Protein AF-A0A3B9W1K4-F1 (afdb_monomer_lite)

Structure (mmCIF, N/CA/C/O backbone):
data_AF-A0A3B9W1K4-F1
#
_entry.id   AF-A0A3B9W1K4-F1
#
loop_
_atom_site.group_PDB
_atom_site.id
_atom_site.type_symbol
_atom_site.label_atom_id
_atom_site.label_alt_id
_atom_site.label_comp_id
_atom_site.label_asym_id
_atom_site.label_entity_id
_atom_site.label_seq_id
_atom_site.pdbx_PDB_ins_code
_atom_site.Cartn_x
_atom_site.Cartn_y
_atom_site.Cartn_z
_atom_site.occupancy
_atom_site.B_iso_or_equiv
_atom_site.auth_seq_id
_atom_site.auth_comp_id
_atom_site.auth_asym_id
_atom_site.auth_atom_id
_atom_site.pdbx_PDB_model_num
ATOM 1 N N . LEU A 1 1 ? 10.627 1.659 -3.862 1.00 86.62 1 LEU A N 1
ATOM 2 C CA . LEU A 1 1 ? 9.782 2.865 -3.718 1.00 86.62 1 LEU A CA 1
ATOM 3 C C . LEU A 1 1 ? 8.403 2.589 -4.309 1.00 86.62 1 LEU A C 1
ATOM 5 O O . LEU A 1 1 ? 7.464 2.434 -3.546 1.00 86.62 1 LEU A O 1
ATOM 9 N N . PHE A 1 2 ? 8.318 2.343 -5.612 1.00 93.94 2 PHE A N 1
ATOM 10 C CA . PHE A 1 2 ? 7.038 2.246 -6.318 1.00 93.94 2 PHE A CA 1
ATOM 11 C C . PHE A 1 2 ? 6.159 1.006 -6.054 1.00 93.94 2 PHE A C 1
ATOM 13 O O . PHE A 1 2 ? 5.064 0.916 -6.584 1.00 93.94 2 PHE A O 1
ATOM 20 N N . THR A 1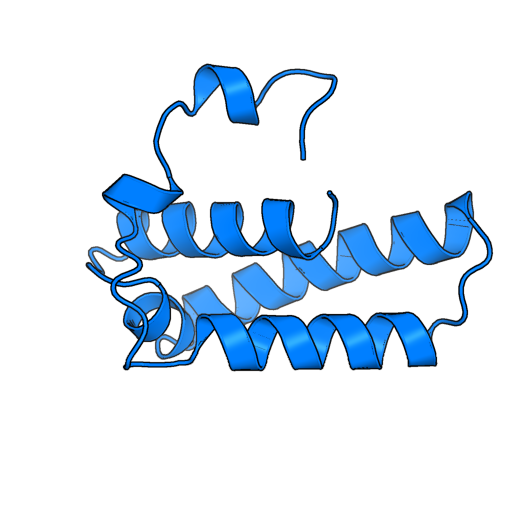 3 ? 6.591 0.068 -5.203 1.00 94.94 3 THR A N 1
ATOM 21 C CA . THR A 1 3 ? 5.759 -1.073 -4.768 1.00 94.94 3 THR A CA 1
ATOM 22 C C . THR A 1 3 ? 5.358 -0.911 -3.305 1.00 94.94 3 THR A C 1
ATOM 24 O O . THR A 1 3 ? 4.263 -0.461 -3.002 1.00 94.94 3 THR A O 1
ATOM 27 N N . VAL A 1 4 ? 6.271 -1.191 -2.364 1.00 96.62 4 VAL A N 1
ATOM 28 C CA . VAL A 1 4 ? 5.967 -1.134 -0.923 1.00 96.62 4 VAL A CA 1
ATOM 29 C C . VAL A 1 4 ? 5.499 0.251 -0.496 1.00 96.62 4 VAL A C 1
ATOM 31 O O . VAL A 1 4 ? 4.501 0.375 0.197 1.00 96.62 4 VAL A O 1
ATOM 34 N N . ASN A 1 5 ? 6.222 1.304 -0.873 1.00 96.50 5 ASN A N 1
ATOM 35 C CA . ASN A 1 5 ? 5.922 2.633 -0.363 1.00 96.50 5 ASN A CA 1
ATOM 36 C C . ASN A 1 5 ? 4.639 3.189 -0.982 1.00 96.50 5 ASN A C 1
ATOM 38 O O . ASN A 1 5 ? 3.822 3.712 -0.222 1.00 96.50 5 ASN A O 1
ATOM 42 N N . THR A 1 6 ? 4.477 3.075 -2.303 1.00 97.00 6 THR A N 1
ATOM 43 C CA . THR A 1 6 ? 3.262 3.492 -3.018 1.00 97.00 6 THR A CA 1
ATOM 44 C C . THR A 1 6 ? 2.059 2.711 -2.507 1.00 97.00 6 THR A C 1
ATOM 46 O O . THR A 1 6 ? 1.160 3.326 -1.951 1.00 97.00 6 THR A O 1
ATOM 49 N N . GLY A 1 7 ? 2.103 1.374 -2.513 1.00 97.56 7 GLY A N 1
ATOM 50 C CA . GLY A 1 7 ? 0.990 0.552 -2.032 1.00 97.56 7 GLY A CA 1
ATOM 51 C C . GLY A 1 7 ? 0.610 0.832 -0.575 1.00 97.56 7 GLY A C 1
ATOM 52 O O . GLY A 1 7 ? -0.569 0.936 -0.257 1.00 97.56 7 GLY A O 1
ATOM 53 N N . HIS A 1 8 ? 1.588 1.048 0.312 1.00 97.00 8 HIS A N 1
ATOM 54 C CA . HIS A 1 8 ? 1.294 1.341 1.718 1.00 97.00 8 HIS A CA 1
ATOM 55 C C . HIS A 1 8 ? 0.697 2.743 1.910 1.00 97.00 8 HIS A C 1
ATOM 57 O O . HIS A 1 8 ? -0.074 2.968 2.837 1.00 97.00 8 HIS A O 1
ATOM 63 N N . ALA A 1 9 ? 1.056 3.704 1.052 1.00 97.81 9 ALA A N 1
ATOM 64 C CA . ALA A 1 9 ? 0.430 5.020 1.053 1.00 97.81 9 ALA A CA 1
ATOM 65 C C . ALA A 1 9 ? -0.990 4.964 0.475 1.00 97.81 9 ALA A C 1
ATOM 67 O O . ALA A 1 9 ? -1.880 5.537 1.090 1.00 97.81 9 ALA A O 1
ATOM 68 N N . SER A 1 10 ? -1.207 4.232 -0.621 1.00 98.19 10 SER A N 1
ATOM 69 C CA . SER A 1 10 ? -2.533 4.017 -1.209 1.00 98.19 10 SER A CA 1
ATOM 70 C C . SER A 1 10 ? -3.486 3.365 -0.209 1.00 98.19 10 SER A C 1
ATOM 72 O O . SER A 1 10 ? -4.531 3.933 0.079 1.00 98.19 10 SER A O 1
ATOM 74 N N . ALA A 1 11 ? -3.079 2.256 0.423 1.00 98.56 11 ALA A N 1
ATOM 75 C CA . ALA A 1 11 ? -3.895 1.578 1.433 1.00 98.56 11 ALA A CA 1
ATOM 76 C C . ALA A 1 11 ? -4.221 2.492 2.626 1.00 98.56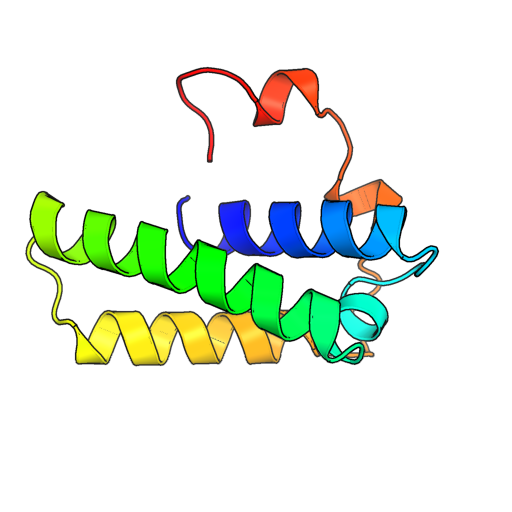 11 ALA A C 1
ATOM 78 O O . ALA A 1 11 ? -5.321 2.454 3.166 1.00 98.56 11 ALA A O 1
ATOM 79 N N . ALA A 1 12 ? -3.277 3.351 3.026 1.00 98.62 12 ALA A N 1
ATOM 80 C CA . ALA A 1 12 ? -3.511 4.314 4.094 1.00 98.62 12 ALA A CA 1
ATOM 81 C C . ALA A 1 12 ? -4.508 5.411 3.696 1.00 98.62 12 ALA A C 1
ATOM 83 O O . ALA A 1 12 ? -5.318 5.807 4.524 1.00 98.62 12 ALA A O 1
ATOM 84 N N . TYR A 1 13 ? -4.435 5.935 2.472 1.00 98.56 13 TYR A N 1
ATOM 85 C CA . TYR A 1 13 ? -5.294 7.040 2.046 1.00 98.56 13 TYR A CA 1
ATOM 86 C C . TYR A 1 13 ? -6.705 6.579 1.692 1.00 98.56 13 TYR A C 1
ATOM 88 O O . TYR A 1 13 ? -7.648 7.149 2.232 1.00 98.56 13 TYR A O 1
ATOM 96 N N . PHE A 1 14 ? -6.847 5.507 0.911 1.00 98.69 14 PHE A N 1
ATOM 97 C CA . PHE A 1 14 ? -8.155 4.912 0.629 1.00 98.69 14 PHE A CA 1
ATOM 98 C C . PHE A 1 14 ? -8.805 4.356 1.898 1.00 98.69 14 PHE A C 1
ATOM 100 O O . PHE A 1 14 ? -9.971 4.620 2.162 1.00 98.69 14 PHE A O 1
ATOM 107 N N . GLY A 1 15 ? -8.032 3.682 2.760 1.00 98.69 15 GLY A N 1
ATOM 108 C CA . GLY A 1 15 ? -8.539 3.205 4.047 1.00 98.69 15 GLY A CA 1
ATOM 109 C C . GLY A 1 15 ? -9.011 4.339 4.963 1.00 98.69 15 GLY A C 1
ATOM 110 O O . GLY A 1 15 ? -10.052 4.217 5.600 1.00 98.69 15 GLY A O 1
ATOM 111 N N . PHE A 1 16 ? -8.285 5.462 5.006 1.00 98.56 16 PHE A N 1
ATOM 112 C CA . PHE A 1 16 ? -8.713 6.640 5.767 1.00 98.56 16 PHE A CA 1
ATOM 113 C C . PHE A 1 16 ? -10.006 7.245 5.207 1.00 98.56 16 PHE A C 1
ATOM 115 O O . PHE A 1 16 ? -10.894 7.593 5.982 1.00 98.56 16 PHE A O 1
ATOM 122 N N . GLU A 1 17 ? -10.122 7.359 3.882 1.00 98.44 17 GLU A N 1
ATOM 123 C CA . GLU A 1 17 ? -11.333 7.847 3.213 1.00 98.44 17 GLU A CA 1
ATOM 124 C C . GLU A 1 17 ? -12.544 6.938 3.479 1.00 98.44 17 GLU A C 1
ATOM 126 O O . GLU A 1 17 ? -13.630 7.436 3.768 1.00 98.44 17 GLU A O 1
ATOM 131 N N . ALA A 1 18 ? -12.333 5.619 3.502 1.00 98.31 18 ALA A N 1
ATOM 132 C CA . ALA A 1 18 ? -13.338 4.615 3.853 1.00 98.31 18 ALA A CA 1
ATOM 133 C C . ALA A 1 18 ? -13.662 4.541 5.365 1.00 98.31 18 ALA A C 1
ATOM 135 O O . ALA A 1 18 ? -14.518 3.761 5.780 1.00 98.31 18 ALA A O 1
ATOM 136 N N . GLY A 1 19 ? -12.995 5.334 6.214 1.00 98.38 19 GLY A N 1
ATOM 137 C CA . GLY A 1 19 ? -13.220 5.348 7.665 1.00 98.38 19 GLY A CA 1
ATOM 138 C C . GLY A 1 19 ? -12.641 4.145 8.422 1.00 98.38 19 GLY A C 1
ATOM 139 O O . GLY A 1 19 ? -13.057 3.878 9.550 1.00 98.38 19 GLY A O 1
ATOM 140 N N . LEU A 1 20 ? -11.687 3.427 7.827 1.00 98.50 20 LEU A N 1
ATOM 141 C CA . LEU A 1 20 ? -11.028 2.250 8.401 1.00 98.50 20 LEU A CA 1
ATOM 142 C C . LEU A 1 20 ? -9.808 2.657 9.238 1.00 98.50 20 LEU A C 1
ATOM 144 O O . LEU A 1 20 ? -9.142 3.653 8.952 1.00 98.50 20 LEU A O 1
ATOM 148 N N . GLU A 1 21 ? -9.481 1.895 10.285 1.00 97.94 21 GLU A N 1
ATOM 149 C CA . GLU A 1 21 ? -8.427 2.285 11.230 1.00 97.94 21 GLU A CA 1
ATOM 150 C C . GLU A 1 21 ? -7.067 1.681 10.861 1.00 97.94 21 GLU A C 1
ATOM 152 O O . GLU A 1 21 ? -6.028 2.353 10.941 1.00 97.94 21 GLU A O 1
ATOM 157 N N . LYS A 1 22 ? -7.054 0.409 10.454 1.00 98.38 22 LYS A N 1
ATOM 158 C CA . LYS A 1 22 ? -5.834 -0.355 10.164 1.00 98.38 22 LYS A CA 1
ATOM 159 C C . LYS A 1 22 ? -5.635 -0.589 8.677 1.00 98.38 22 LYS A C 1
ATOM 161 O O . LYS A 1 22 ? -6.579 -0.722 7.911 1.00 98.38 22 LYS A O 1
ATOM 166 N N . ILE A 1 23 ? -4.376 -0.745 8.280 1.00 98.69 23 ILE A N 1
ATOM 167 C CA . ILE A 1 23 ? -4.021 -1.164 6.920 1.00 98.69 23 ILE A CA 1
ATOM 168 C C . ILE A 1 23 ? -4.584 -2.553 6.609 1.00 98.69 23 ILE A C 1
ATOM 170 O O . ILE A 1 23 ? -5.055 -2.782 5.504 1.00 98.69 23 ILE A O 1
ATOM 174 N N . SER A 1 24 ? -4.584 -3.473 7.573 1.00 98.44 24 SER A N 1
ATOM 175 C CA . SER A 1 24 ? -5.169 -4.804 7.385 1.00 98.44 24 SER A CA 1
ATOM 176 C C . SER A 1 24 ? -6.689 -4.771 7.210 1.00 98.44 24 SER A C 1
ATOM 178 O O . SER A 1 24 ? -7.216 -5.590 6.469 1.00 98.44 24 SER A O 1
ATOM 180 N N . GLU A 1 25 ? -7.379 -3.820 7.846 1.00 98.44 25 GLU A N 1
ATOM 181 C CA . GLU A 1 25 ? -8.813 -3.573 7.633 1.00 98.44 25 GLU A CA 1
ATOM 182 C C . GLU A 1 25 ? -9.049 -2.971 6.246 1.00 98.44 25 GLU A C 1
ATOM 184 O O . GLU A 1 25 ? -9.893 -3.466 5.511 1.00 98.44 25 GLU A O 1
ATOM 189 N N . ALA A 1 26 ? -8.237 -1.985 5.848 1.00 98.56 26 ALA A N 1
ATOM 190 C CA . ALA A 1 26 ? -8.247 -1.414 4.502 1.00 98.56 26 ALA A CA 1
ATOM 191 C C . ALA A 1 26 ? -8.041 -2.478 3.414 1.00 98.56 26 ALA A C 1
ATOM 193 O O . ALA A 1 26 ? -8.739 -2.478 2.415 1.00 98.56 26 ALA A O 1
ATOM 194 N N . MET A 1 27 ? -7.132 -3.432 3.617 1.00 98.56 27 MET A N 1
ATOM 195 C CA . MET A 1 27 ? -6.927 -4.524 2.659 1.00 98.56 27 MET A CA 1
ATOM 196 C C . MET A 1 27 ? -7.993 -5.629 2.722 1.00 98.56 27 MET A C 1
ATOM 198 O O . MET A 1 27 ? -8.009 -6.488 1.842 1.00 98.56 27 MET A O 1
ATOM 202 N N . ALA A 1 28 ? -8.831 -5.657 3.761 1.00 98.25 28 ALA A N 1
ATOM 203 C CA . ALA A 1 28 ? -9.966 -6.574 3.862 1.00 98.25 28 ALA A CA 1
ATOM 204 C C . ALA A 1 28 ? -11.238 -6.001 3.214 1.00 98.25 28 ALA A C 1
ATOM 206 O O . ALA A 1 28 ? -12.156 -6.764 2.913 1.00 98.25 28 ALA A O 1
ATOM 207 N N . ASP A 1 29 ? -11.286 -4.685 3.000 1.00 98.62 29 ASP A N 1
ATOM 208 C CA . ASP A 1 29 ? -12.303 -4.018 2.196 1.00 98.62 29 ASP A CA 1
ATOM 209 C C . ASP A 1 29 ? -12.021 -4.235 0.701 1.00 98.62 29 ASP A C 1
ATOM 211 O O . ASP A 1 29 ? -10.895 -4.045 0.234 1.00 98.62 29 ASP A O 1
ATOM 215 N N . GLN A 1 30 ? -13.031 -4.697 -0.042 1.00 98.31 30 GLN A N 1
ATOM 216 C CA . GLN A 1 30 ? -12.850 -5.102 -1.435 1.00 98.31 30 GLN A CA 1
ATOM 217 C C . GLN A 1 30 ? -12.522 -3.909 -2.338 1.00 98.31 30 GLN A C 1
ATOM 219 O O . GLN A 1 30 ? -11.590 -4.011 -3.136 1.00 98.31 30 GLN A O 1
ATOM 224 N N . ASP A 1 31 ? -13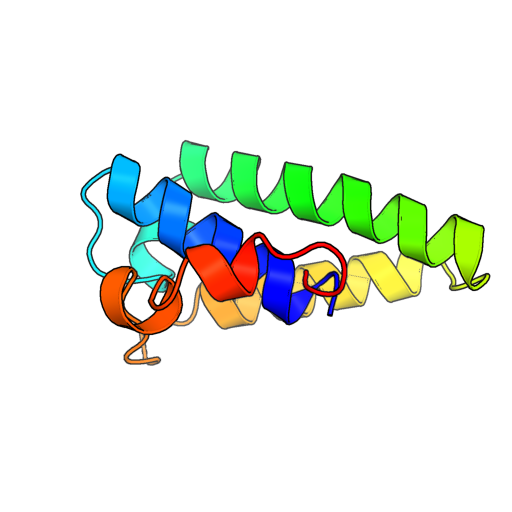.234 -2.793 -2.183 1.00 98.38 31 ASP A N 1
ATOM 225 C CA . ASP A 1 31 ? -13.061 -1.613 -3.033 1.00 98.38 31 ASP A CA 1
ATOM 226 C C . ASP A 1 31 ? -11.661 -1.022 -2.815 1.00 98.38 31 ASP A C 1
ATOM 228 O O . ASP A 1 31 ? -10.901 -0.798 -3.760 1.00 98.38 31 ASP A O 1
ATOM 232 N N . VAL A 1 32 ? -11.246 -0.895 -1.549 1.00 98.62 32 VAL A N 1
ATOM 233 C CA . VAL A 1 32 ? -9.904 -0.406 -1.208 1.00 98.62 32 VAL A CA 1
ATOM 234 C C . VAL A 1 32 ? -8.808 -1.357 -1.704 1.00 98.62 32 VAL A C 1
ATOM 236 O O . VAL A 1 32 ? -7.775 -0.907 -2.211 1.00 98.62 32 VAL A O 1
ATOM 239 N N . ALA A 1 33 ? -8.989 -2.673 -1.573 1.00 98.50 33 ALA A N 1
ATOM 240 C CA . ALA A 1 33 ? -8.009 -3.645 -2.050 1.00 98.50 33 ALA A CA 1
ATOM 241 C C . ALA A 1 33 ? -7.858 -3.620 -3.581 1.00 98.50 33 ALA A C 1
ATOM 243 O O . ALA A 1 33 ? -6.734 -3.752 -4.083 1.00 98.50 33 ALA A O 1
ATOM 244 N N . GLU A 1 34 ? -8.960 -3.441 -4.313 1.00 98.56 34 GLU A N 1
ATOM 245 C CA . GLU A 1 34 ? -8.968 -3.293 -5.770 1.00 98.56 34 GLU A CA 1
ATOM 246 C C . GLU A 1 34 ? -8.233 -2.018 -6.205 1.00 98.56 34 GLU A C 1
ATOM 248 O O . GLU A 1 34 ? -7.328 -2.101 -7.043 1.00 98.56 34 GLU A O 1
ATOM 253 N N . ASP A 1 35 ? -8.498 -0.881 -5.559 1.00 98.62 35 ASP A N 1
ATOM 254 C CA . ASP A 1 35 ? -7.812 0.386 -5.840 1.00 98.62 35 ASP A CA 1
ATOM 255 C C . ASP A 1 35 ? -6.303 0.309 -5.560 1.00 98.62 35 ASP A C 1
ATOM 257 O O . ASP A 1 35 ? -5.467 0.725 -6.371 1.00 98.62 35 ASP A O 1
ATOM 261 N N . VAL A 1 36 ? -5.907 -0.284 -4.427 1.00 98.56 36 VAL A N 1
ATOM 262 C CA . VAL A 1 36 ? -4.486 -0.496 -4.102 1.00 98.56 36 VAL A CA 1
ATOM 263 C C . VAL A 1 36 ? -3.815 -1.386 -5.147 1.00 98.56 36 VAL A C 1
ATOM 265 O O . VAL A 1 36 ? -2.668 -1.132 -5.530 1.00 98.56 36 VAL A O 1
ATOM 268 N N . ARG A 1 37 ? -4.508 -2.425 -5.625 1.00 98.31 37 ARG A N 1
ATOM 269 C CA . ARG A 1 37 ? -3.989 -3.322 -6.661 1.00 98.31 37 ARG A CA 1
ATOM 270 C C . ARG A 1 37 ? -3.837 -2.604 -7.999 1.00 98.31 37 ARG A C 1
ATOM 272 O O . ARG A 1 37 ? -2.804 -2.788 -8.639 1.00 98.31 37 ARG A O 1
ATOM 279 N N . ALA A 1 38 ? -4.801 -1.772 -8.389 1.00 98.50 38 ALA A N 1
ATOM 280 C CA . ALA A 1 38 ? -4.733 -0.974 -9.611 1.00 98.50 38 ALA A CA 1
ATOM 281 C C . ALA A 1 38 ? -3.513 -0.037 -9.605 1.00 98.50 38 ALA A C 1
ATOM 283 O O . ALA A 1 38 ? -2.722 -0.046 -10.548 1.00 98.50 38 ALA A O 1
ATOM 284 N N . VAL A 1 39 ? -3.269 0.672 -8.496 1.00 98.25 39 VAL A N 1
ATOM 285 C CA . VAL A 1 39 ? -2.078 1.531 -8.356 1.00 98.25 39 VAL A CA 1
ATOM 286 C C . VAL A 1 39 ? -0.774 0.730 -8.479 1.00 98.25 39 VAL A C 1
ATOM 288 O O . VAL A 1 39 ? 0.187 1.182 -9.106 1.00 98.25 39 VAL A O 1
ATOM 291 N N . LEU A 1 40 ? -0.714 -0.466 -7.885 1.00 98.19 40 LEU A N 1
ATOM 292 C CA . LEU A 1 40 ? 0.474 -1.323 -7.966 1.00 98.19 40 LEU A CA 1
ATOM 293 C C . LEU A 1 40 ? 0.685 -1.930 -9.357 1.00 98.19 40 LEU A C 1
ATOM 295 O O . LEU A 1 40 ? 1.829 -2.195 -9.725 1.00 98.19 40 LEU A O 1
ATOM 299 N N . GLU A 1 41 ? -0.380 -2.133 -10.130 1.00 98.12 41 GLU A N 1
ATOM 300 C CA . GLU A 1 41 ? -0.288 -2.566 -11.524 1.00 98.12 41 GLU A CA 1
ATOM 301 C C . GLU A 1 41 ? 0.374 -1.485 -12.391 1.00 98.12 41 GLU A C 1
ATOM 303 O O . GLU A 1 41 ? 1.308 -1.775 -13.142 1.00 98.12 41 GLU A O 1
ATOM 308 N N . GLU A 1 42 ? -0.026 -0.222 -12.235 1.00 98.12 42 GLU A N 1
ATOM 309 C CA . GLU A 1 42 ? 0.570 0.899 -12.971 1.00 98.12 42 GLU A CA 1
ATOM 310 C C . GLU A 1 42 ? 2.065 1.052 -12.664 1.00 98.12 42 GLU A C 1
ATOM 312 O O . GLU A 1 42 ? 2.910 1.151 -13.565 1.00 98.12 42 GLU A O 1
ATOM 317 N N . THR A 1 43 ? 2.435 1.018 -11.382 1.00 97.38 43 THR A N 1
ATOM 318 C CA . THR A 1 43 ? 3.842 1.148 -10.998 1.00 97.38 43 THR A CA 1
ATOM 319 C C . THR A 1 43 ? 4.670 -0.087 -11.338 1.00 97.38 43 THR A C 1
ATOM 321 O O . THR A 1 43 ? 5.860 0.051 -11.642 1.00 97.38 43 THR A O 1
ATOM 324 N N . LYS A 1 44 ? 4.071 -1.285 -11.355 1.00 97.56 44 LYS A N 1
ATOM 325 C CA . LYS A 1 44 ? 4.701 -2.498 -11.892 1.00 97.56 44 LYS A CA 1
ATOM 326 C C . LYS A 1 44 ? 5.079 -2.298 -13.357 1.00 97.56 44 LYS A C 1
ATOM 328 O O . LYS A 1 44 ? 6.232 -2.537 -13.719 1.00 97.56 44 LYS A O 1
ATOM 333 N N . GLN A 1 45 ? 4.146 -1.827 -14.184 1.00 97.88 45 GLN A N 1
ATOM 334 C CA . GLN A 1 45 ? 4.391 -1.583 -15.609 1.00 97.88 45 GLN A CA 1
ATOM 335 C C . GLN A 1 45 ? 5.519 -0.566 -15.821 1.00 97.88 45 GLN A C 1
ATOM 337 O O . GLN A 1 45 ? 6.421 -0.810 -16.625 1.00 97.88 45 GLN A O 1
ATOM 342 N N . LEU A 1 46 ? 5.542 0.519 -15.036 1.00 96.75 46 LEU A N 1
ATOM 343 C CA . LEU A 1 46 ? 6.644 1.486 -15.040 1.00 96.75 46 LEU A CA 1
ATOM 344 C C . LEU A 1 46 ? 7.993 0.824 -14.721 1.00 96.75 46 LEU A C 1
ATOM 346 O O . LEU A 1 46 ? 8.984 1.079 -15.407 1.00 96.75 46 LEU A O 1
ATOM 350 N N . LEU A 1 47 ? 8.053 -0.004 -13.675 1.00 96.94 47 LEU A N 1
ATOM 351 C CA . LEU A 1 47 ? 9.286 -0.670 -13.253 1.00 96.94 47 LEU A CA 1
ATOM 352 C C . LEU A 1 47 ? 9.796 -1.653 -14.313 1.00 96.94 47 LEU A C 1
ATOM 354 O O . LEU A 1 47 ? 10.992 -1.652 -14.606 1.00 96.94 47 LEU A O 1
ATOM 358 N N . VAL A 1 48 ? 8.904 -2.445 -14.912 1.00 97.69 48 VAL A N 1
ATOM 359 C CA . VAL A 1 48 ? 9.232 -3.362 -16.014 1.00 97.69 48 VAL A CA 1
ATOM 360 C C . VAL A 1 48 ? 9.778 -2.581 -17.208 1.00 97.69 48 VAL A C 1
ATOM 362 O O . VAL A 1 48 ? 10.878 -2.870 -17.672 1.00 97.69 48 VAL A O 1
ATOM 365 N N . ALA A 1 49 ? 9.070 -1.542 -17.658 1.00 97.69 49 ALA A N 1
ATOM 366 C CA . ALA A 1 49 ? 9.465 -0.765 -18.831 1.00 97.69 49 ALA A CA 1
ATOM 367 C C . ALA A 1 49 ? 10.784 0.000 -18.630 1.00 97.69 49 ALA A C 1
ATOM 369 O O . ALA A 1 49 ? 11.621 0.051 -19.528 1.00 97.69 49 ALA A O 1
ATOM 370 N N . LYS A 1 50 ? 10.986 0.601 -17.451 1.00 97.25 50 LYS A N 1
ATOM 371 C CA . LYS A 1 50 ? 12.149 1.458 -17.176 1.00 97.25 50 LYS A CA 1
ATOM 372 C C . LYS A 1 50 ? 13.411 0.678 -16.817 1.00 97.25 50 LYS A C 1
ATOM 374 O O . LYS A 1 50 ? 14.512 1.153 -17.090 1.00 97.25 50 LYS A O 1
ATOM 379 N N . HIS A 1 51 ? 13.264 -0.467 -16.155 1.00 96.81 51 HIS A N 1
ATOM 380 C CA . HIS A 1 51 ? 14.391 -1.202 -15.575 1.00 96.81 51 HIS A CA 1
ATOM 381 C C . HIS A 1 51 ? 14.572 -2.612 -16.146 1.00 96.81 51 HIS A C 1
ATOM 383 O O . HIS A 1 51 ? 15.544 -3.272 -15.790 1.00 96.81 51 HIS A O 1
ATOM 389 N N . GLY A 1 52 ? 13.684 -3.068 -17.036 1.00 96.06 52 GLY A N 1
ATOM 390 C CA . GLY A 1 52 ? 13.804 -4.367 -17.699 1.00 96.06 52 GLY A CA 1
ATOM 391 C C . GLY A 1 52 ? 13.578 -5.559 -16.769 1.00 96.06 52 GLY A C 1
ATOM 392 O O . GLY A 1 52 ? 14.104 -6.639 -17.024 1.00 96.06 52 GLY A O 1
ATOM 393 N N . PHE A 1 53 ? 12.839 -5.375 -15.670 1.00 96.38 53 PHE A N 1
ATOM 394 C CA . PHE A 1 53 ? 12.472 -6.490 -14.799 1.00 96.38 53 PHE A CA 1
ATOM 395 C C . PHE A 1 53 ? 11.525 -7.462 -15.510 1.00 96.38 53 PHE A C 1
ATOM 397 O O . PHE A 1 53 ? 10.708 -7.052 -16.333 1.00 96.38 53 PHE A O 1
ATOM 404 N N . SER A 1 54 ? 11.589 -8.740 -15.134 1.00 97.94 54 SER A N 1
ATOM 405 C CA . SER A 1 54 ? 10.575 -9.722 -15.524 1.00 97.94 54 SER A CA 1
ATOM 406 C C . SER A 1 54 ? 9.199 -9.306 -14.996 1.00 97.94 54 SER A C 1
ATOM 408 O O . SER A 1 54 ? 9.075 -8.877 -13.844 1.00 97.94 54 SER A O 1
ATOM 410 N N . ASN A 1 55 ? 8.168 -9.442 -15.835 1.00 97.12 55 ASN A N 1
ATOM 411 C CA . ASN A 1 55 ? 6.790 -9.165 -15.435 1.00 97.12 55 ASN A CA 1
ATOM 412 C C . ASN A 1 55 ? 6.355 -10.097 -14.296 1.00 97.12 55 ASN A C 1
ATOM 414 O O . ASN A 1 55 ? 5.857 -9.617 -13.280 1.00 97.12 55 ASN A O 1
ATOM 418 N N . ASP A 1 56 ? 6.648 -11.393 -14.425 1.00 98.00 56 ASP A N 1
ATOM 419 C CA . ASP A 1 56 ? 6.264 -12.418 -13.452 1.00 98.00 56 ASP A CA 1
ATOM 420 C C . ASP A 1 56 ? 6.953 -12.209 -12.098 1.00 98.00 56 ASP A C 1
ATOM 422 O O . ASP A 1 56 ? 6.323 -12.337 -11.048 1.00 98.00 56 ASP A O 1
ATOM 426 N N . ASP A 1 57 ? 8.232 -11.816 -12.104 1.00 97.75 57 ASP A N 1
ATOM 427 C CA . ASP A 1 57 ? 8.962 -11.537 -10.862 1.00 97.75 57 ASP A CA 1
ATOM 428 C C . ASP A 1 57 ? 8.375 -10.321 -10.138 1.00 97.75 57 ASP A C 1
ATOM 430 O O . ASP A 1 57 ? 8.252 -10.315 -8.908 1.00 97.75 57 ASP A O 1
ATOM 434 N N . GLN A 1 58 ? 7.998 -9.281 -10.890 1.00 97.88 58 GLN A N 1
ATOM 435 C CA . GLN A 1 58 ? 7.359 -8.110 -10.298 1.00 97.88 58 GLN A CA 1
ATOM 436 C C . GLN A 1 58 ? 5.944 -8.420 -9.810 1.00 97.88 58 GLN A C 1
ATOM 438 O O . GLN A 1 58 ? 5.571 -7.954 -8.735 1.00 97.88 58 GLN A O 1
ATOM 443 N N . GLU A 1 59 ? 5.182 -9.239 -10.532 1.00 98.06 59 GLU A N 1
ATOM 444 C CA . GLU A 1 59 ? 3.859 -9.691 -10.101 1.00 98.06 59 GLU A CA 1
ATOM 445 C C . GLU A 1 59 ? 3.945 -10.493 -8.796 1.00 98.06 59 GLU A C 1
ATOM 447 O O . GLU A 1 59 ? 3.253 -10.189 -7.822 1.00 98.06 59 GLU A O 1
ATOM 452 N N . ALA A 1 60 ? 4.869 -11.455 -8.715 1.00 98.31 60 ALA A N 1
ATOM 453 C CA . ALA A 1 60 ? 5.118 -12.215 -7.494 1.00 98.31 60 ALA A CA 1
ATOM 454 C C . ALA A 1 60 ? 5.520 -11.300 -6.324 1.00 98.31 60 ALA A C 1
ATOM 456 O O . ALA A 1 60 ? 5.101 -11.506 -5.177 1.00 98.31 60 ALA A O 1
ATOM 457 N N . TYR A 1 61 ? 6.304 -10.255 -6.602 1.00 97.81 61 TYR A N 1
ATOM 458 C CA . TYR A 1 61 ? 6.667 -9.265 -5.598 1.00 97.81 61 TYR A CA 1
ATOM 459 C C . TYR A 1 61 ? 5.463 -8.428 -5.140 1.00 97.81 61 TYR A C 1
ATOM 461 O O . TYR A 1 61 ? 5.291 -8.252 -3.933 1.00 97.81 61 TYR A O 1
ATOM 469 N N . VAL A 1 62 ? 4.597 -7.975 -6.053 1.00 98.00 62 VAL A N 1
ATOM 470 C CA . VAL A 1 62 ? 3.339 -7.280 -5.723 1.00 98.00 62 VAL A CA 1
ATOM 471 C C . VAL A 1 62 ? 2.466 -8.151 -4.818 1.00 98.00 62 VAL A C 1
ATOM 473 O O . VAL A 1 62 ? 2.082 -7.695 -3.738 1.00 98.00 62 VAL A O 1
ATOM 476 N N . GLN A 1 63 ? 2.242 -9.423 -5.171 1.00 98.06 63 GLN A N 1
ATOM 477 C CA . GLN A 1 63 ? 1.446 -10.341 -4.344 1.00 98.06 63 GLN A CA 1
ATOM 478 C C . GLN A 1 63 ? 2.035 -10.513 -2.942 1.00 98.06 63 GLN A C 1
ATOM 480 O O . GLN A 1 63 ? 1.320 -10.434 -1.941 1.00 98.06 63 GLN A O 1
ATOM 485 N N . LYS A 1 64 ? 3.361 -10.659 -2.838 1.00 98.12 64 LYS A N 1
ATOM 486 C CA . LYS A 1 64 ? 4.048 -10.731 -1.542 1.00 98.12 64 LYS A CA 1
ATOM 487 C C . LYS A 1 64 ? 3.802 -9.485 -0.686 1.00 98.12 64 LYS A C 1
AT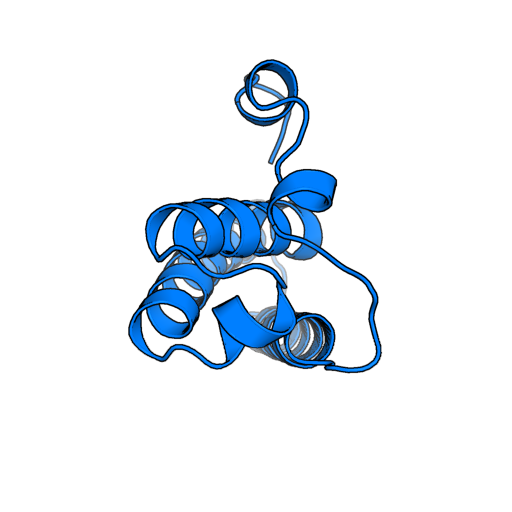OM 489 O O . LYS A 1 64 ? 3.704 -9.598 0.536 1.00 98.12 64 LYS A O 1
ATOM 494 N N . ILE A 1 65 ? 3.739 -8.299 -1.288 1.00 97.00 65 ILE A N 1
ATOM 495 C CA . ILE A 1 65 ? 3.479 -7.051 -0.563 1.00 97.00 65 ILE A CA 1
ATOM 496 C C . ILE A 1 65 ? 2.014 -6.940 -0.131 1.00 97.00 65 ILE A C 1
ATOM 498 O O . ILE A 1 65 ? 1.773 -6.595 1.025 1.00 97.00 65 ILE A O 1
ATOM 502 N N . LEU A 1 66 ? 1.060 -7.314 -0.984 1.00 97.50 66 LEU A N 1
ATOM 503 C CA . LEU A 1 66 ? -0.366 -7.334 -0.631 1.00 97.50 66 LEU A CA 1
ATOM 504 C C . LEU A 1 66 ? -0.648 -8.267 0.558 1.00 97.50 66 LEU A C 1
ATOM 506 O O . LEU A 1 66 ? -1.325 -7.876 1.512 1.00 97.50 66 LEU A O 1
ATOM 510 N N . VAL A 1 67 ? -0.039 -9.459 0.573 1.00 97.75 67 VAL A N 1
ATOM 511 C CA . VAL A 1 67 ? -0.123 -10.391 1.714 1.00 97.75 67 VAL A CA 1
ATOM 512 C C . VAL A 1 67 ? 0.426 -9.759 2.996 1.00 97.75 67 VAL A C 1
ATOM 514 O O . VAL A 1 67 ? -0.139 -9.941 4.072 1.00 97.75 67 VAL A O 1
ATOM 517 N N . ARG A 1 68 ? 1.515 -8.984 2.905 1.00 97.25 68 ARG A N 1
ATOM 518 C CA . ARG A 1 68 ? 2.083 -8.296 4.075 1.00 97.25 68 ARG A CA 1
ATOM 519 C C . ARG A 1 68 ? 1.163 -7.209 4.617 1.00 97.25 68 ARG A C 1
ATOM 521 O O . ARG A 1 68 ? 1.065 -7.099 5.834 1.00 97.25 68 ARG A O 1
ATOM 528 N N . PHE A 1 69 ? 0.522 -6.422 3.756 1.00 97.50 69 PHE A N 1
ATOM 529 C CA . PHE A 1 69 ? -0.432 -5.392 4.188 1.00 97.50 69 PHE A CA 1
ATOM 530 C C . PHE A 1 69 ? -1.672 -5.999 4.845 1.00 97.50 69 PHE A C 1
ATOM 532 O O . PHE A 1 69 ? -2.184 -5.453 5.815 1.00 97.50 69 PHE A O 1
ATOM 539 N N . SER A 1 70 ? -2.085 -7.175 4.378 1.00 97.38 70 SER A N 1
ATOM 540 C CA . SER A 1 70 ? -3.243 -7.903 4.900 1.00 97.38 70 SER A CA 1
ATOM 541 C C . SER A 1 70 ? -2.983 -8.599 6.245 1.00 97.38 70 SER A C 1
ATOM 543 O O . SER A 1 70 ? -3.866 -9.272 6.766 1.00 97.38 70 SER A O 1
ATOM 545 N N . ASN A 1 71 ? -1.782 -8.486 6.826 1.00 97.25 71 ASN A N 1
ATOM 546 C CA . ASN A 1 71 ? -1.449 -9.158 8.081 1.00 97.25 71 ASN A CA 1
ATOM 547 C C . ASN A 1 71 ? -2.117 -8.458 9.288 1.00 97.25 71 ASN A C 1
ATOM 549 O O . ASN A 1 71 ? -1.680 -7.366 9.665 1.00 97.25 71 ASN A O 1
ATOM 553 N N . PRO A 1 72 ? -3.097 -9.088 9.967 1.00 94.44 72 PRO A N 1
ATOM 554 C CA . PRO A 1 72 ? -3.833 -8.461 11.067 1.00 94.44 72 PRO A CA 1
ATOM 555 C C . PRO A 1 72 ? -2.993 -8.267 12.338 1.00 94.44 72 PRO A C 1
ATOM 557 O O . PRO A 1 72 ? -3.387 -7.508 13.221 1.00 94.44 72 PRO A O 1
ATOM 560 N N . TYR A 1 73 ? -1.838 -8.932 12.442 1.00 95.25 73 TYR A N 1
ATOM 561 C CA . TYR A 1 73 ? -0.937 -8.826 13.590 1.00 95.25 73 TYR A CA 1
ATOM 562 C C . TYR A 1 73 ? 0.016 -7.624 13.505 1.00 95.25 73 TYR A C 1
ATOM 564 O O . TYR A 1 73 ? 0.737 -7.352 14.466 1.00 95.25 73 TYR A O 1
ATOM 572 N N . LEU A 1 74 ? 0.050 -6.903 12.377 1.00 90.88 74 LEU A N 1
ATOM 573 C CA . LEU A 1 74 ? 0.831 -5.673 12.257 1.00 90.88 74 LEU A CA 1
ATOM 574 C C . LEU A 1 74 ? 0.033 -4.476 12.805 1.00 90.88 74 LEU A C 1
ATOM 576 O O . LEU A 1 74 ? -1.099 -4.253 12.377 1.00 90.88 74 LEU A O 1
ATOM 580 N N . PRO A 1 75 ? 0.604 -3.661 13.713 1.00 90.75 75 PRO A N 1
ATOM 581 C CA . PRO A 1 75 ? -0.071 -2.505 14.312 1.00 90.75 75 PRO A CA 1
ATOM 582 C C . PRO A 1 75 ? -0.022 -1.269 13.390 1.00 90.75 75 PRO A C 1
ATOM 584 O O . PRO A 1 75 ? 0.303 -0.150 13.806 1.00 90.75 75 PRO A O 1
ATOM 587 N N . ASP A 1 76 ? -0.284 -1.469 12.102 1.00 96.50 76 ASP A N 1
ATOM 588 C CA . ASP A 1 76 ? -0.163 -0.439 11.077 1.00 96.50 76 ASP A CA 1
ATOM 589 C C . ASP A 1 76 ? -1.510 0.261 10.908 1.00 96.50 76 ASP A C 1
ATOM 591 O O . ASP A 1 76 ? -2.437 -0.289 10.321 1.00 96.50 76 ASP A O 1
ATOM 595 N N . THR A 1 77 ? -1.626 1.479 11.445 1.00 98.25 77 THR A N 1
ATOM 596 C CA . THR A 1 77 ? -2.828 2.308 11.291 1.00 98.25 77 THR A CA 1
ATOM 597 C C . THR A 1 77 ? -2.732 3.219 10.075 1.00 98.25 77 THR A C 1
ATOM 599 O O . THR A 1 77 ? -1.643 3.703 9.738 1.00 98.25 77 THR A O 1
ATOM 602 N N . VAL A 1 78 ? -3.878 3.522 9.460 1.00 98.38 78 VAL A N 1
ATOM 603 C CA . VAL A 1 78 ? -3.969 4.424 8.301 1.00 98.38 78 VAL A CA 1
ATOM 604 C C . VAL A 1 78 ? -3.367 5.796 8.618 1.00 98.38 78 VAL A C 1
ATOM 606 O O . VAL A 1 78 ? -2.576 6.328 7.842 1.00 98.38 78 VAL A O 1
ATOM 609 N N . ASN A 1 79 ? -3.596 6.316 9.828 1.00 98.00 79 ASN A N 1
ATOM 610 C CA . ASN A 1 79 ? -3.045 7.596 10.280 1.00 98.00 79 ASN A CA 1
ATOM 611 C C . ASN A 1 79 ? -1.515 7.558 10.428 1.00 98.00 79 ASN A C 1
ATOM 613 O O . ASN A 1 79 ? -0.806 8.451 9.951 1.00 98.00 79 ASN A O 1
ATOM 617 N N . ARG A 1 80 ? -0.973 6.512 11.070 1.00 98.00 80 ARG A N 1
ATOM 618 C CA . ARG A 1 80 ? 0.477 6.372 11.288 1.00 98.00 80 ARG A CA 1
ATOM 619 C C . ARG A 1 80 ? 1.213 6.205 9.967 1.00 98.00 80 ARG A C 1
ATOM 621 O O . ARG A 1 80 ? 2.273 6.806 9.777 1.00 98.00 80 ARG A O 1
ATOM 628 N N . VAL A 1 81 ? 0.667 5.387 9.073 1.00 97.62 81 VAL A N 1
ATOM 629 C CA . VAL A 1 81 ? 1.264 5.113 7.769 1.00 97.62 81 VAL A CA 1
ATOM 630 C C . VAL A 1 81 ? 1.105 6.318 6.853 1.00 97.62 81 VAL A C 1
ATOM 632 O O . VAL A 1 81 ? 2.090 6.722 6.239 1.00 97.62 81 VAL A O 1
ATOM 635 N N . GLY A 1 82 ? -0.077 6.934 6.801 1.00 97.06 82 GLY A N 1
ATOM 636 C CA . GLY A 1 82 ? -0.448 8.065 5.944 1.00 97.06 82 GLY A CA 1
ATOM 637 C C . GLY A 1 82 ? 0.236 9.397 6.270 1.00 97.06 82 GLY A C 1
ATOM 638 O O . GLY A 1 82 ? 0.306 10.270 5.401 1.00 97.06 82 GLY A O 1
ATOM 639 N N . ARG A 1 83 ? 0.807 9.547 7.473 1.00 97.19 83 ARG A N 1
ATOM 640 C CA . ARG A 1 83 ? 1.407 10.801 7.965 1.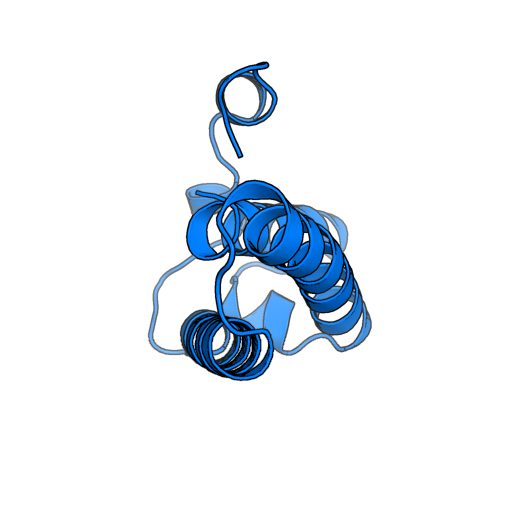00 97.19 83 ARG A CA 1
ATOM 641 C C . ARG A 1 83 ? 2.418 11.458 7.011 1.00 97.19 83 ARG A C 1
ATOM 643 O O . ARG A 1 83 ? 3.144 10.793 6.265 1.00 97.19 83 ARG A O 1
ATOM 650 N N . ALA A 1 84 ? 2.546 12.780 7.154 1.00 96.06 84 ALA A N 1
ATOM 651 C CA . ALA A 1 84 ? 3.396 13.661 6.345 1.00 96.06 84 ALA A CA 1
ATOM 652 C C . ALA A 1 84 ? 3.058 13.645 4.833 1.00 96.06 84 ALA A C 1
ATOM 654 O O . ALA A 1 84 ? 3.950 13.383 4.017 1.00 96.06 84 ALA A O 1
ATOM 655 N N . PRO A 1 85 ? 1.799 13.946 4.445 1.00 94.75 85 PRO A N 1
ATOM 656 C CA . PRO A 1 85 ? 1.344 13.872 3.053 1.00 94.75 85 PRO A CA 1
ATOM 657 C C . PRO A 1 85 ? 2.137 14.792 2.117 1.00 94.75 85 PRO A C 1
ATOM 659 O O . PRO A 1 85 ? 2.565 14.345 1.061 1.00 94.75 85 PRO A O 1
ATOM 662 N N . MET A 1 86 ? 2.472 16.021 2.533 1.00 95.06 86 MET A N 1
ATOM 663 C CA . MET A 1 86 ? 3.261 16.951 1.702 1.00 95.06 86 MET A CA 1
ATOM 664 C C . MET A 1 86 ? 4.623 16.387 1.281 1.00 95.06 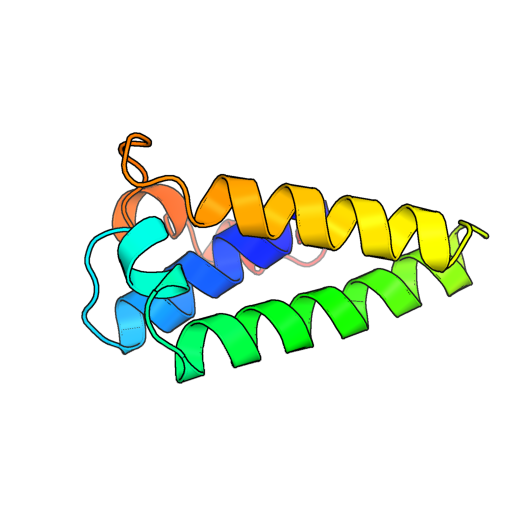86 MET A C 1
ATOM 666 O O . MET A 1 86 ? 5.078 16.615 0.165 1.00 95.06 86 MET A O 1
ATOM 670 N N . ARG A 1 87 ? 5.278 15.617 2.160 1.00 94.81 87 ARG A N 1
ATOM 671 C CA . ARG A 1 87 ? 6.538 14.940 1.827 1.00 94.81 87 ARG A CA 1
ATOM 672 C C . ARG A 1 87 ? 6.292 13.825 0.811 1.00 94.81 87 ARG A C 1
ATOM 674 O O . ARG A 1 87 ? 7.059 13.689 -0.136 1.00 94.81 87 ARG A O 1
ATOM 681 N N . LYS A 1 88 ? 5.235 13.037 1.017 1.00 93.12 88 LYS A N 1
ATOM 682 C CA . LYS A 1 88 ? 4.876 11.886 0.180 1.00 93.12 88 LYS A CA 1
ATOM 683 C C . LYS A 1 88 ? 4.353 12.267 -1.205 1.00 93.12 88 LYS A C 1
ATOM 685 O O . LYS A 1 88 ? 4.486 11.459 -2.103 1.00 93.12 88 LYS A O 1
ATOM 690 N N . LEU A 1 89 ? 3.824 13.478 -1.369 1.00 91.69 89 LEU A N 1
ATOM 691 C CA . LEU A 1 89 ? 3.393 14.041 -2.654 1.00 91.69 89 LEU A CA 1
ATOM 692 C C . LEU A 1 89 ? 4.510 14.810 -3.381 1.00 91.69 89 LEU A C 1
ATOM 694 O O . LEU A 1 89 ? 4.275 15.424 -4.420 1.00 91.69 89 LEU A O 1
ATOM 698 N N . SER A 1 90 ? 5.726 14.853 -2.827 1.00 92.06 90 SER A N 1
ATOM 699 C CA . SER A 1 90 ? 6.826 15.593 -3.448 1.00 92.06 90 SER A CA 1
ATOM 700 C C . SER A 1 90 ? 7.365 14.870 -4.687 1.00 92.06 90 SER A C 1
ATOM 702 O O . SER A 1 90 ? 7.380 13.645 -4.752 1.00 92.06 90 SER A O 1
ATOM 704 N N . ARG A 1 91 ? 7.890 15.636 -5.652 1.00 88.31 91 ARG A N 1
ATOM 705 C CA . ARG A 1 91 ? 8.326 15.159 -6.985 1.00 88.31 91 ARG A CA 1
ATOM 706 C C . ARG A 1 91 ? 9.301 13.969 -7.017 1.00 88.31 91 ARG A C 1
ATOM 708 O O . ARG A 1 91 ? 9.463 13.357 -8.063 1.00 88.31 91 ARG A O 1
ATOM 715 N N . HIS A 1 92 ? 10.016 13.718 -5.921 1.00 84.06 92 HIS A N 1
ATOM 716 C CA . HIS A 1 92 ? 11.057 12.685 -5.816 1.00 84.06 92 HIS A CA 1
ATOM 717 C C . HIS A 1 92 ? 10.653 11.554 -4.858 1.00 84.06 92 HIS A C 1
ATOM 719 O O . HIS A 1 92 ? 11.501 10.763 -4.444 1.00 84.06 92 HIS A O 1
ATOM 725 N N . GLU A 1 93 ? 9.385 11.514 -4.450 1.00 84.81 93 GLU A N 1
ATOM 726 C CA . GLU A 1 93 ? 8.808 10.442 -3.638 1.00 84.81 93 GLU A CA 1
ATOM 727 C C . GLU A 1 93 ? 8.089 9.392 -4.511 1.00 84.81 93 GLU A C 1
ATOM 729 O O . GLU A 1 93 ? 8.363 9.260 -5.704 1.00 84.81 93 GLU A O 1
ATOM 734 N N . ARG A 1 94 ? 7.299 8.558 -3.837 1.00 77.06 94 ARG A N 1
ATOM 735 C CA . ARG A 1 94 ? 6.555 7.383 -4.287 1.00 77.06 94 ARG A CA 1
ATOM 736 C C . ARG A 1 94 ? 5.390 7.682 -5.207 1.00 77.06 94 ARG A C 1
ATOM 738 O O . ARG A 1 94 ? 4.781 8.758 -5.057 1.00 77.06 94 ARG A O 1
#

Radius of gyration: 13.0 Å; chains: 1; bounding box: 28×29×33 Å

Foldseek 3Di:
DQAQLQLLLLLLVQCVVVVHWALLVSCVDPVSVVRSVVSLVVSLVVCCVVPVDDSVVSVVVNVVSSVVSNDPPDPGTSPVSNPPVVVCPDPPHD

Sequence (94 aa):
LFTVNTGHASAAYFGFEAGLEKISEAMADQDVAEDVRAVLEETKQLLVAKHGFSNDDQEAYVQKILVRFSNPYLPDTVNRVGRAPMRKLSRHER

pLDDT: mean 96.57, std 3.5, range [77.06, 98.69]

Secondary structure (DSSP, 8-state):
-TTHHHHHHHHHHHHHHTT--BHHHHTTSHHHHHHHHHHHHHHHHHHHHHH---HHHHHHHHHHHHHHHT-TTS--BHHHHH--HHHHTSTT--